Protein AF-N2BI04-F1 (afdb_monomer)

Nearest PDB structures (foldseek):
  3w0p-assembly1_A  TM=5.811E-01  e=3.863E-01  Escherichia coli
  5s85-assembly1_A  TM=4.593E-01  e=2.953E-01  Homo sapiens
  8r7g-assembly3_C  TM=4.484E-01  e=2.798E-01  Homo sapiens
  4b9d-assembly1_B  TM=4.042E-01  e=2.401E+00  Homo sapiens
  2ckp-assembly1_A  TM=4.226E-01  e=5.673E+00  Homo sapiens

Mean predicted aligned error: 11.49 Å

Solvent-accessible surface area (backbone atoms only — not comparable to full-atom values): 8850 Å² total; per-residue (Å²): 142,85,83,81,89,81,88,80,89,77,80,80,80,72,79,74,78,78,76,78,72,78,78,75,69,85,70,96,47,102,55,64,47,72,46,80,73,52,72,60,95,61,35,34,39,25,50,28,35,44,86,92,43,68,23,34,34,38,42,31,72,33,86,48,67,66,62,48,49,44,53,49,37,67,75,68,63,54,77,91,55,75,83,63,78,73,95,56,70,45,73,52,72,57,97,72,36,37,41,38,39,42,65,79,48,102,56,28,38,36,38,39,34,23,47,91,87,39,80,74,27,36,37,43,38,34,65,53,91,65,23,27,36,35,41,30,44,60,55,72,78,78,84,131

Radius of gyration: 22.02 Å; Cα contacts (8 Å, |Δi|>4): 232; chains: 1; bounding box: 36×32×90 Å

pLDDT: mean 81.1, std 21.56, range [35.88, 98.44]

Sequence (144 aa):
MSRLLISLFFTFFSIALAATKDNKLATDSTNLACFKEQCKGGICIYICNISDIDFNRYIIESSEIEYAYATWLELTKMEYLPQTLPNENYEYTDEQTTIKYAWKTKDRLEIGFYERENLVGSLHIYKSDKFIVIDDGLHSIINY

Foldseek 3Di:
DDDDDDDDDDDPPPPPPPPPPPPPPPDPAPFKDWDWQDDDDQWTWIFIDGPNQTWIKIKHQAPDLLVVVLVVCVVVVPPPDDNGDDPAWDWDDDPQWIWTWHDPDPFWIKIFIDGPNDTQWIWIWGDDPRIIMIITSNDDPDND

Secondary structure (DSSP, 8-state):
-----------------------------TTEEEEEEEEETTEEEEEEEETTEEEEEEEES-S-HHHHHHHHHHHHT-TTS-SS--SS-EEEEETTEEEEEEEEETTEEEEEEEETTEEEEEEEEEEETTEEEEEE-SS-----

Structure (mmCIF, N/CA/C/O backbone):
data_AF-N2BI04-F1
#
_entry.id   AF-N2BI04-F1
#
loop_
_atom_site.group_PDB
_atom_site.id
_atom_site.type_symbol
_atom_site.label_atom_id
_atom_site.label_alt_id
_atom_site.label_comp_id
_atom_site.label_asym_id
_atom_site.label_entity_id
_atom_site.label_seq_id
_atom_site.pdbx_PDB_ins_code
_atom_site.Cartn_x
_atom_site.Cartn_y
_atom_site.Cartn_z
_atom_site.occupancy
_atom_site.B_iso_or_equiv
_atom_site.auth_seq_id
_atom_site.auth_comp_id
_atom_site.auth_asym_id
_atom_site.auth_atom_id
_atom_site.pdbx_PDB_model_num
ATOM 1 N N . MET A 1 1 ? -18.420 -1.541 72.063 1.00 41.19 1 MET A N 1
ATOM 2 C CA . MET A 1 1 ? -17.335 -2.303 71.408 1.00 41.19 1 MET A CA 1
ATOM 3 C C . MET A 1 1 ? -17.966 -3.324 70.474 1.00 41.19 1 MET A C 1
ATOM 5 O O . MET A 1 1 ? -18.506 -4.302 70.964 1.00 41.19 1 MET A O 1
ATOM 9 N N . SER A 1 2 ? -17.952 -3.080 69.164 1.00 40.16 2 SER A N 1
ATOM 10 C CA . SER A 1 2 ? -18.327 -4.075 68.151 1.00 40.16 2 SER A CA 1
ATOM 11 C C . SER A 1 2 ? -17.164 -4.182 67.169 1.00 40.16 2 SER A C 1
ATOM 13 O O . SER A 1 2 ? -16.659 -3.161 66.701 1.00 40.16 2 SER A O 1
ATOM 15 N N . ARG A 1 3 ? -16.657 -5.403 66.992 1.00 43.94 3 ARG A N 1
ATOM 16 C CA . ARG A 1 3 ? -15.436 -5.730 66.253 1.00 43.94 3 ARG A CA 1
ATOM 17 C C . ARG A 1 3 ? -15.776 -6.192 64.833 1.00 43.94 3 ARG A C 1
ATOM 19 O O . ARG A 1 3 ? -16.634 -7.044 64.661 1.00 43.94 3 ARG A O 1
ATOM 26 N N . LEU A 1 4 ? -15.015 -5.631 63.895 1.00 42.81 4 LEU A N 1
ATOM 27 C CA . LEU A 1 4 ? -14.445 -6.194 62.663 1.00 42.81 4 LEU A CA 1
ATOM 28 C C . LEU A 1 4 ? -15.276 -7.107 61.732 1.00 42.81 4 LEU A C 1
ATOM 30 O O . LEU A 1 4 ? -15.551 -8.264 62.025 1.00 42.81 4 LEU A O 1
ATOM 34 N N . LEU A 1 5 ? -15.471 -6.558 60.525 1.00 46.47 5 LEU A N 1
ATOM 35 C CA . LEU A 1 5 ? -15.342 -7.145 59.181 1.00 46.47 5 LEU A CA 1
ATOM 36 C C . LEU A 1 5 ? -14.723 -8.551 59.064 1.00 46.47 5 LEU A C 1
ATOM 38 O O . LEU A 1 5 ? -13.569 -8.747 59.442 1.00 46.47 5 LEU A O 1
ATOM 42 N N . ILE A 1 6 ? -15.407 -9.426 58.314 1.00 49.91 6 ILE A N 1
ATOM 43 C CA . ILE A 1 6 ? -14.770 -10.415 57.432 1.00 49.91 6 ILE A CA 1
ATOM 44 C C . ILE A 1 6 ? -15.456 -10.375 56.059 1.00 49.91 6 ILE A C 1
ATOM 46 O O . ILE A 1 6 ? -16.656 -10.596 55.920 1.00 49.91 6 ILE A O 1
ATOM 50 N N . SER A 1 7 ? -14.629 -10.044 55.072 1.00 45.09 7 SER A N 1
ATOM 51 C CA . SER A 1 7 ? -14.819 -10.162 53.628 1.00 45.09 7 SER A CA 1
ATOM 52 C C . SER A 1 7 ? -15.077 -11.610 53.214 1.00 45.09 7 SER A C 1
ATOM 54 O O . SER A 1 7 ? -14.359 -12.497 53.665 1.00 45.09 7 SER A O 1
ATOM 56 N N . LEU A 1 8 ? -16.012 -11.830 52.289 1.00 45.69 8 LEU A N 1
ATOM 57 C CA . LEU A 1 8 ? -15.948 -12.950 51.348 1.00 45.69 8 LEU A CA 1
ATOM 58 C C . LEU A 1 8 ? -16.532 -12.503 50.005 1.00 45.69 8 LEU A C 1
ATOM 60 O O . LEU A 1 8 ? -17.735 -12.539 49.756 1.00 45.69 8 LEU A O 1
ATOM 64 N N . PHE A 1 9 ? -15.618 -12.037 49.156 1.00 44.50 9 PHE A N 1
ATOM 65 C CA . PHE A 1 9 ? -15.770 -11.981 47.710 1.00 44.50 9 PHE A CA 1
ATOM 66 C C . PHE A 1 9 ? -16.072 -13.390 47.182 1.00 44.50 9 PHE A C 1
ATOM 68 O O . PHE A 1 9 ? -15.234 -14.280 47.296 1.00 44.50 9 PHE A O 1
ATOM 75 N N . PHE A 1 10 ? -17.219 -13.569 46.534 1.00 40.75 10 PHE A N 1
ATOM 76 C CA . PHE A 1 10 ? -17.377 -14.594 45.507 1.00 40.75 10 PHE A CA 1
ATOM 77 C C . PHE A 1 10 ? -17.719 -13.887 44.202 1.00 40.75 10 PHE A C 1
ATOM 79 O O . PHE A 1 10 ? -18.863 -13.529 43.927 1.00 40.75 10 PHE A O 1
ATOM 86 N N . THR A 1 11 ? -16.680 -13.628 43.414 1.00 48.59 11 THR A N 1
ATOM 87 C CA . THR A 1 11 ? -16.809 -13.255 42.012 1.00 48.59 11 THR A CA 1
ATOM 88 C C . THR A 1 11 ? -17.343 -14.466 41.255 1.00 48.59 11 THR A C 1
ATOM 90 O O . THR A 1 11 ? -16.647 -15.459 41.055 1.00 48.59 11 THR A O 1
ATOM 93 N N . PHE A 1 12 ? -18.598 -14.389 40.820 1.00 42.06 12 PHE A N 1
ATOM 94 C CA . PHE A 1 12 ? -19.087 -15.261 39.762 1.00 42.06 12 PHE A CA 1
ATOM 95 C C . PHE A 1 12 ? -18.329 -14.903 38.481 1.00 42.06 12 PHE A C 1
ATOM 97 O O . PHE A 1 12 ? -18.658 -13.934 37.799 1.00 42.06 12 PHE A O 1
ATOM 104 N N . PHE A 1 13 ? -17.301 -15.689 38.161 1.00 39.84 13 PHE A N 1
ATOM 105 C CA . PHE A 1 13 ? -16.782 -15.809 36.803 1.00 39.84 13 PHE A CA 1
ATOM 106 C C . PHE A 1 13 ? -17.905 -16.386 35.932 1.00 39.84 13 PHE A C 1
ATOM 108 O O . PHE A 1 13 ? -18.023 -17.594 35.745 1.00 39.84 13 PHE A O 1
ATOM 115 N N . SER A 1 14 ? -18.768 -15.513 35.418 1.00 41.06 14 SER A N 1
ATOM 116 C CA . SER A 1 14 ? -19.537 -15.839 34.225 1.00 41.06 14 SER A CA 1
ATOM 117 C C . SER A 1 14 ? -18.559 -15.756 33.066 1.00 41.06 14 SER A C 1
ATOM 119 O O . SER A 1 14 ? -18.139 -14.673 32.666 1.00 41.06 14 SER A O 1
ATOM 121 N N . ILE A 1 15 ? -18.144 -16.926 32.589 1.00 46.59 15 ILE A N 1
ATOM 122 C CA . ILE A 1 15 ? -17.413 -17.094 31.340 1.00 46.59 15 ILE A CA 1
ATOM 123 C C . ILE A 1 15 ? -18.340 -16.562 30.247 1.00 46.59 15 ILE A C 1
ATOM 125 O O . ILE A 1 15 ? -19.244 -17.255 29.783 1.00 46.59 15 ILE A O 1
ATOM 129 N N . ALA A 1 16 ? -18.165 -15.292 29.886 1.00 39.56 16 ALA A N 1
ATOM 130 C CA . ALA A 1 16 ? -18.720 -14.757 28.661 1.00 39.56 16 ALA A CA 1
ATOM 131 C C . ALA A 1 16 ? -17.995 -15.481 27.527 1.00 39.56 16 ALA A C 1
ATOM 133 O O . ALA A 1 16 ? -16.838 -15.198 27.219 1.00 39.56 16 ALA A O 1
ATOM 134 N N . LEU A 1 17 ? -18.674 -16.489 26.986 1.00 37.09 17 LEU A N 1
ATOM 135 C CA . LEU A 1 17 ? -18.319 -17.181 25.764 1.00 37.09 17 LEU A CA 1
ATOM 136 C C . LEU A 1 17 ? -18.131 -16.106 24.690 1.00 37.09 17 LEU A C 1
ATOM 138 O O . LEU A 1 17 ? -19.101 -15.521 24.208 1.00 37.09 17 LEU A O 1
ATOM 142 N N . ALA A 1 18 ? -16.873 -15.785 24.391 1.00 36.44 18 ALA A N 1
ATOM 143 C CA . ALA A 1 18 ? -16.518 -14.886 23.314 1.00 36.44 18 ALA A CA 1
ATOM 144 C C . ALA A 1 18 ? -16.964 -15.554 22.013 1.00 36.44 18 ALA A C 1
ATOM 146 O O . ALA A 1 18 ? -16.261 -16.387 21.449 1.00 36.44 18 ALA A O 1
ATOM 147 N N . ALA A 1 19 ? -18.174 -15.219 21.570 1.00 35.88 19 ALA A N 1
ATOM 148 C CA . ALA A 1 19 ? -18.587 -15.435 20.204 1.00 35.88 19 ALA A CA 1
ATOM 149 C C . ALA A 1 19 ? -17.602 -14.642 19.342 1.00 35.88 19 ALA A C 1
ATOM 151 O O . ALA A 1 19 ? -17.680 -13.414 19.256 1.00 35.88 19 ALA A O 1
ATOM 152 N N . THR A 1 20 ? -16.627 -15.335 18.758 1.00 36.19 20 THR A N 1
ATOM 153 C CA . THR A 1 20 ? -15.829 -14.804 17.662 1.00 36.19 20 THR A CA 1
ATOM 154 C C . THR A 1 20 ? -16.809 -14.568 16.531 1.00 36.19 20 THR A C 1
ATOM 156 O O . THR A 1 20 ? -17.201 -15.479 15.809 1.00 36.19 20 THR A O 1
ATOM 159 N N . LYS A 1 21 ? -17.308 -13.337 16.461 1.00 36.00 21 LYS A N 1
ATOM 160 C CA . LYS A 1 21 ? -18.070 -12.850 15.331 1.00 36.00 21 LYS A CA 1
ATOM 161 C C . LYS A 1 21 ? -17.085 -12.876 14.172 1.00 36.00 21 LYS A C 1
ATOM 163 O O . LYS A 1 21 ? -16.183 -12.041 14.128 1.00 36.00 21 LYS A O 1
ATOM 168 N N . ASP A 1 22 ? -17.208 -13.884 13.317 1.00 38.09 22 ASP A N 1
ATOM 169 C CA . ASP A 1 22 ? -16.534 -13.925 12.030 1.00 38.09 22 ASP A CA 1
ATOM 170 C C . ASP A 1 22 ? -16.799 -12.583 11.357 1.00 38.09 22 ASP A C 1
ATOM 172 O O . ASP A 1 22 ? -17.924 -12.262 10.960 1.00 38.09 22 ASP A O 1
ATOM 176 N N . ASN A 1 23 ? -15.767 -11.745 11.336 1.00 40.28 23 ASN A N 1
ATOM 177 C CA . ASN A 1 23 ? -15.784 -10.484 10.631 1.00 40.28 23 ASN A CA 1
ATOM 178 C C . ASN A 1 23 ? -15.772 -10.876 9.155 1.00 40.28 23 ASN A C 1
ATOM 180 O O . ASN A 1 23 ? -14.715 -11.046 8.552 1.00 40.28 23 ASN A O 1
ATOM 184 N N . LYS A 1 24 ? -16.964 -11.085 8.588 1.00 40.22 24 LYS A N 1
ATOM 185 C CA . LYS A 1 24 ? -17.185 -11.015 7.148 1.00 40.22 24 LYS A CA 1
ATOM 186 C C . LYS A 1 24 ? -16.834 -9.590 6.728 1.00 40.22 24 LYS A C 1
ATOM 188 O O . LYS A 1 24 ? -17.705 -8.734 6.611 1.00 40.22 24 LYS A O 1
ATOM 193 N N . LEU A 1 25 ? -15.539 -9.332 6.563 1.00 41.22 25 LEU A N 1
ATOM 194 C CA . LEU A 1 25 ? -15.062 -8.249 5.728 1.00 41.22 25 LEU A CA 1
ATOM 195 C C . LEU A 1 25 ? -15.654 -8.554 4.351 1.00 41.22 25 LEU A C 1
ATOM 197 O O . LEU A 1 25 ? -15.405 -9.629 3.808 1.00 41.22 25 LEU A O 1
ATOM 201 N N . ALA A 1 26 ? -16.549 -7.693 3.877 1.00 40.06 26 ALA A N 1
ATOM 202 C CA . ALA A 1 26 ? -17.316 -7.916 2.663 1.00 40.06 26 ALA A CA 1
ATOM 203 C C . ALA A 1 26 ? -16.376 -8.210 1.482 1.00 40.06 26 ALA A C 1
ATOM 205 O O . ALA A 1 26 ? -15.666 -7.331 0.999 1.00 40.06 26 ALA A O 1
ATOM 206 N N . THR A 1 27 ? -16.358 -9.464 1.038 1.00 44.00 27 THR A N 1
ATOM 207 C CA . THR A 1 27 ? -15.676 -9.913 -0.172 1.00 44.00 27 THR A CA 1
ATOM 208 C C . THR A 1 27 ? -16.724 -10.187 -1.245 1.00 44.00 27 THR A C 1
ATOM 210 O O . THR A 1 27 ? -17.086 -11.330 -1.505 1.00 44.00 27 THR A O 1
ATOM 213 N N . ASP A 1 28 ? -17.213 -9.131 -1.896 1.00 43.16 28 ASP A N 1
ATOM 214 C CA . ASP A 1 28 ? -18.025 -9.247 -3.120 1.00 43.16 28 ASP A CA 1
ATOM 215 C C . ASP A 1 28 ? -17.131 -9.533 -4.344 1.00 43.16 28 ASP A C 1
ATOM 217 O O . ASP A 1 28 ? -17.116 -8.820 -5.344 1.00 43.16 28 ASP A O 1
ATOM 221 N N . SER A 1 29 ? -16.344 -10.603 -4.252 1.00 53.81 29 SER A N 1
ATOM 222 C CA . SER A 1 29 ? -15.622 -11.218 -5.363 1.00 53.81 29 SER A CA 1
ATOM 223 C C . SER A 1 29 ? -15.616 -12.718 -5.113 1.00 53.81 29 SER A C 1
ATOM 225 O O . SER A 1 29 ? -15.044 -13.186 -4.129 1.00 53.81 29 SER A O 1
ATOM 227 N N . THR A 1 30 ? -16.255 -13.487 -5.995 1.00 57.72 30 THR A N 1
ATOM 228 C CA . THR A 1 30 ? -16.368 -14.952 -5.889 1.00 57.72 30 THR A CA 1
ATOM 229 C C . THR A 1 30 ? -15.022 -15.685 -5.940 1.00 57.72 30 THR A C 1
ATOM 231 O O . THR A 1 30 ? -14.998 -16.887 -5.698 1.00 57.72 30 THR A O 1
ATOM 234 N N . ASN A 1 31 ? -13.917 -14.978 -6.214 1.00 73.25 31 ASN A N 1
ATOM 235 C CA . ASN A 1 31 ? -12.585 -15.553 -6.413 1.00 73.25 31 ASN A CA 1
ATOM 236 C C . ASN A 1 31 ? -11.527 -15.025 -5.428 1.00 73.25 31 ASN A C 1
ATOM 238 O O . ASN A 1 31 ? -10.346 -15.269 -5.649 1.00 73.25 31 ASN A O 1
ATOM 242 N N . LEU A 1 32 ? -11.909 -14.283 -4.381 1.00 84.44 32 LEU A N 1
ATOM 243 C CA . LEU A 1 32 ? -10.961 -13.836 -3.358 1.00 84.44 32 LEU A CA 1
ATOM 244 C C . LEU A 1 32 ? -10.885 -14.857 -2.216 1.00 84.44 32 LEU A C 1
ATOM 246 O O . LEU A 1 32 ? -11.840 -15.014 -1.452 1.00 84.44 32 LEU A O 1
ATOM 250 N N . ALA A 1 33 ? -9.735 -15.510 -2.071 1.00 87.69 33 ALA A N 1
ATOM 251 C CA . ALA A 1 33 ? -9.422 -16.386 -0.946 1.00 87.69 33 ALA A CA 1
ATOM 252 C C . ALA A 1 33 ? -8.323 -15.750 -0.094 1.00 87.69 33 ALA A C 1
ATOM 254 O O . ALA A 1 33 ? -7.325 -15.301 -0.637 1.00 87.69 33 ALA A O 1
ATOM 255 N N . CYS A 1 34 ? -8.488 -15.717 1.230 1.00 89.19 34 CYS A N 1
ATOM 256 C CA . CYS A 1 34 ? -7.485 -15.170 2.142 1.00 89.19 34 CYS A CA 1
ATOM 257 C C . CYS A 1 34 ? -7.251 -16.118 3.316 1.00 89.19 34 CYS A C 1
ATOM 259 O O . CYS A 1 34 ? -8.199 -16.544 3.981 1.00 89.19 34 CYS A O 1
ATOM 261 N N . PHE A 1 35 ? -5.986 -16.385 3.611 1.00 88.00 35 PHE A N 1
ATOM 262 C CA . PHE A 1 35 ? -5.554 -17.166 4.759 1.00 88.00 35 PHE A CA 1
ATOM 263 C C . PHE A 1 35 ? -4.903 -16.235 5.767 1.00 88.00 35 PHE A C 1
ATOM 265 O O . PHE A 1 35 ? -3.981 -15.489 5.450 1.00 88.00 35 PHE A O 1
ATOM 272 N N . LYS A 1 36 ? -5.422 -16.251 6.992 1.00 87.62 36 LYS A N 1
ATOM 273 C CA . LYS A 1 36 ? -4.871 -15.457 8.082 1.00 87.62 36 LYS A CA 1
ATOM 274 C C . LYS A 1 36 ? -3.513 -16.022 8.481 1.00 87.62 36 LYS A C 1
ATOM 276 O O . LYS A 1 36 ? -3.446 -17.171 8.909 1.00 87.62 36 LYS A O 1
ATOM 281 N N . GLU A 1 37 ? -2.481 -15.196 8.410 1.00 86.38 37 GLU A N 1
ATOM 282 C CA . GLU A 1 37 ? -1.124 -15.583 8.783 1.00 86.38 37 GLU A CA 1
ATOM 283 C C . GLU A 1 37 ? -0.851 -15.220 10.248 1.00 86.38 37 GLU A C 1
ATOM 285 O O . GLU A 1 37 ? -0.635 -16.094 11.086 1.00 86.38 37 GLU A O 1
ATOM 290 N N . GLN A 1 38 ? -0.977 -13.935 10.604 1.00 88.81 38 GLN A N 1
ATOM 291 C CA . GLN A 1 38 ? -0.732 -13.452 11.966 1.00 88.81 38 GLN A CA 1
ATOM 292 C C . GLN A 1 38 ? -1.590 -12.239 12.349 1.00 88.81 38 GLN A C 1
ATOM 294 O O . GLN A 1 38 ? -2.067 -11.496 11.496 1.00 88.81 38 GLN A O 1
ATOM 299 N N . CYS A 1 39 ? -1.777 -12.022 13.657 1.00 91.81 39 CYS A N 1
ATOM 300 C CA . CYS A 1 39 ? -2.262 -10.749 14.198 1.00 91.81 39 CYS A CA 1
ATOM 301 C C . CYS A 1 39 ? -1.474 -10.362 15.444 1.00 91.81 39 CYS A C 1
ATOM 303 O O . CYS A 1 39 ? -1.406 -11.138 16.401 1.00 91.81 39 CYS A O 1
ATOM 305 N N . LYS A 1 40 ? -0.963 -9.135 15.479 1.00 88.00 40 LYS A N 1
ATOM 306 C CA . LYS A 1 40 ? -0.281 -8.578 16.646 1.00 88.00 40 LYS A CA 1
ATOM 307 C C . LYS A 1 40 ? -0.488 -7.069 16.694 1.00 88.00 40 LYS A C 1
ATOM 309 O O . LYS A 1 40 ? -0.358 -6.395 15.684 1.00 88.00 40 LYS A O 1
ATOM 314 N N . GLY A 1 41 ? -0.815 -6.547 17.878 1.00 86.62 41 GLY A N 1
ATOM 315 C CA . GLY A 1 41 ? -0.875 -5.099 18.113 1.00 86.62 41 GLY A CA 1
ATOM 316 C C . GLY A 1 41 ? -1.871 -4.337 17.229 1.00 86.62 41 GLY A C 1
ATOM 317 O O . GLY A 1 41 ? -1.555 -3.241 16.797 1.00 86.62 41 GLY A O 1
ATOM 318 N N . GLY A 1 42 ? -3.041 -4.913 16.928 1.00 89.31 42 GLY A N 1
ATOM 319 C CA . GLY A 1 42 ? -4.049 -4.261 16.074 1.00 89.31 42 GLY A CA 1
ATOM 320 C C . GLY A 1 42 ? -3.773 -4.353 14.568 1.00 89.31 42 GLY A C 1
ATOM 321 O O . GLY A 1 42 ? -4.523 -3.785 13.779 1.00 89.31 42 GLY A O 1
ATOM 322 N N . ILE A 1 43 ? -2.736 -5.091 14.166 1.00 93.25 43 ILE A N 1
ATOM 323 C CA . ILE A 1 43 ? -2.385 -5.360 12.771 1.00 93.25 43 ILE A CA 1
ATOM 324 C C . ILE A 1 43 ? -2.604 -6.845 12.509 1.00 93.25 43 ILE A C 1
ATOM 326 O O . ILE A 1 43 ? -2.115 -7.689 13.263 1.00 93.25 43 ILE A O 1
ATOM 330 N N . CYS A 1 44 ? -3.330 -7.168 11.447 1.00 94.19 44 CYS A N 1
ATOM 331 C CA . CYS A 1 44 ? -3.532 -8.531 10.979 1.00 94.19 44 CYS A CA 1
ATOM 332 C C . CYS A 1 44 ? -3.057 -8.668 9.538 1.00 94.19 44 CYS A C 1
ATOM 334 O O . CYS A 1 44 ? -3.448 -7.866 8.695 1.00 94.19 44 CYS A O 1
ATOM 336 N N . ILE A 1 45 ? -2.259 -9.695 9.266 1.00 92.94 45 ILE A N 1
ATOM 337 C CA . ILE A 1 45 ? -1.714 -9.989 7.941 1.00 92.94 45 ILE A CA 1
ATOM 338 C C . ILE A 1 45 ? -2.382 -11.255 7.415 1.00 92.94 45 ILE A C 1
ATOM 340 O O . ILE A 1 45 ? -2.545 -12.246 8.138 1.00 92.94 45 ILE A O 1
ATOM 344 N N . TYR A 1 46 ? -2.809 -11.188 6.163 1.00 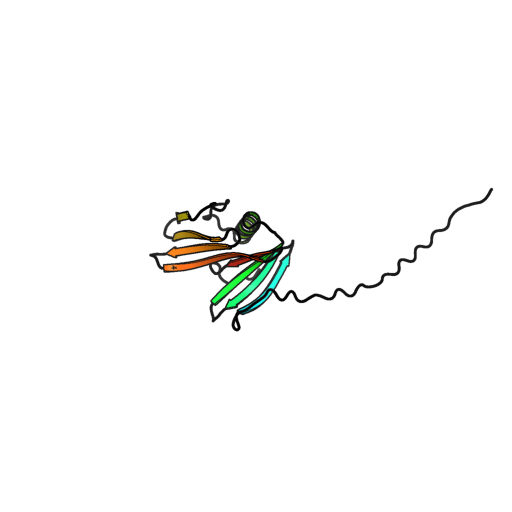93.00 46 TYR A N 1
ATOM 345 C CA . TYR A 1 46 ? -3.420 -12.276 5.424 1.00 93.00 46 TYR A CA 1
ATOM 346 C C . TYR A 1 46 ? -2.657 -12.474 4.124 1.00 93.00 46 TYR A C 1
ATOM 348 O O . TYR A 1 46 ? -2.264 -11.505 3.482 1.00 93.00 46 TYR A O 1
ATOM 356 N N . ILE A 1 47 ? -2.534 -13.723 3.706 1.00 91.31 47 ILE A N 1
ATOM 357 C CA . ILE A 1 47 ? -2.075 -14.085 2.371 1.00 91.31 47 ILE A CA 1
ATOM 358 C C . ILE A 1 47 ? -3.329 -14.294 1.539 1.00 91.31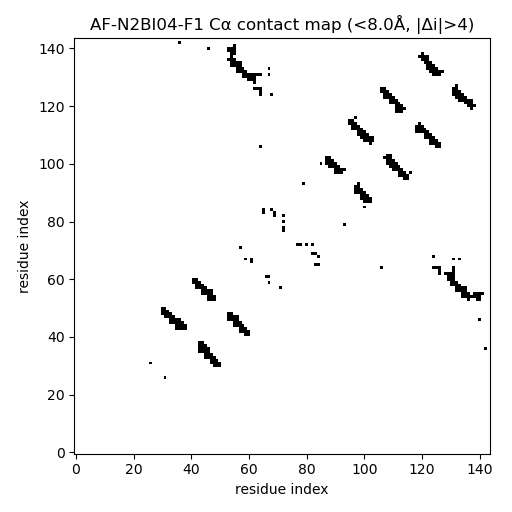 47 ILE A C 1
ATOM 360 O O . ILE A 1 47 ? -4.144 -15.166 1.855 1.00 91.31 47 ILE A O 1
ATOM 364 N N . CYS A 1 48 ? -3.522 -13.458 0.529 1.00 91.00 48 CYS A N 1
ATOM 365 C CA . CYS A 1 48 ? -4.708 -13.471 -0.306 1.00 91.00 48 CYS A CA 1
ATOM 366 C C . CYS A 1 48 ? -4.364 -13.854 -1.742 1.00 91.00 48 CYS A C 1
ATOM 368 O O . CYS A 1 48 ? -3.303 -13.509 -2.248 1.00 91.00 48 CYS A O 1
ATOM 370 N N . ASN A 1 49 ? -5.300 -14.530 -2.399 1.00 88.44 49 ASN A N 1
ATOM 371 C CA . ASN A 1 49 ? -5.270 -14.833 -3.818 1.00 88.44 49 ASN A CA 1
ATOM 372 C C . ASN A 1 49 ? -6.557 -14.313 -4.462 1.00 88.44 49 ASN A C 1
ATOM 374 O O . ASN A 1 49 ? -7.653 -14.548 -3.940 1.00 88.44 49 ASN A O 1
ATOM 378 N N . ILE A 1 50 ? -6.428 -13.617 -5.589 1.00 85.25 50 ILE A N 1
ATOM 379 C CA . ILE A 1 50 ? -7.553 -13.263 -6.452 1.00 85.25 50 ILE A CA 1
ATOM 380 C C . ILE A 1 50 ? -7.225 -13.611 -7.898 1.00 85.25 50 ILE A C 1
ATOM 382 O O . ILE A 1 50 ? -6.338 -13.016 -8.499 1.00 85.25 50 ILE A O 1
ATOM 386 N N . SER A 1 51 ? -7.967 -14.557 -8.476 1.00 83.38 51 SER A N 1
ATOM 387 C CA . SER A 1 51 ? -7.786 -14.962 -9.880 1.00 83.38 5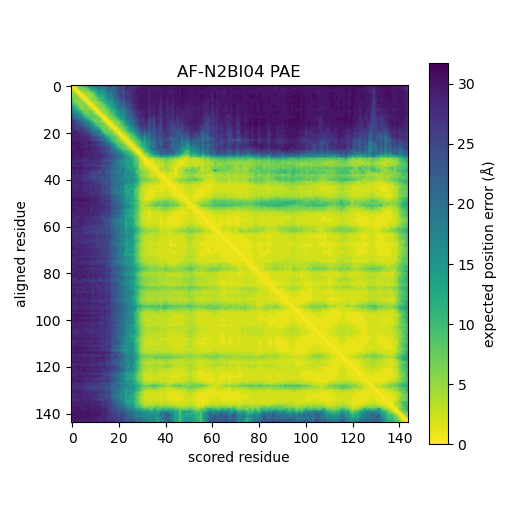1 SER A CA 1
ATOM 388 C C . SER A 1 51 ? -6.316 -15.268 -10.226 1.00 83.38 51 SER A C 1
ATOM 390 O O . SER A 1 51 ? -5.788 -14.721 -11.192 1.00 83.38 51 SER A O 1
ATOM 392 N N . ASP A 1 52 ? -5.663 -16.101 -9.408 1.00 77.75 52 ASP A N 1
ATOM 393 C CA . ASP A 1 52 ? -4.254 -16.512 -9.546 1.00 77.75 52 ASP A CA 1
ATOM 394 C C . ASP A 1 52 ? -3.209 -15.405 -9.291 1.00 77.75 52 ASP A C 1
ATOM 396 O O . ASP A 1 52 ? -2.028 -15.586 -9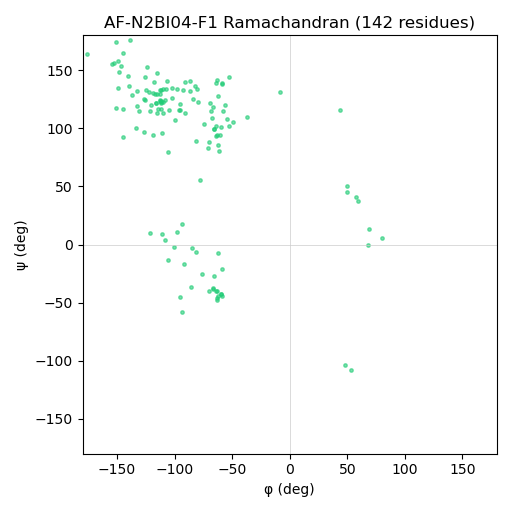.581 1.00 77.75 52 ASP A O 1
ATOM 400 N N . ILE A 1 53 ? -3.619 -14.273 -8.711 1.00 82.06 53 ILE A N 1
ATOM 401 C CA . ILE A 1 53 ? -2.717 -13.212 -8.247 1.00 82.06 53 ILE A CA 1
ATOM 402 C C . ILE A 1 53 ? -2.627 -13.275 -6.725 1.00 82.06 53 ILE A C 1
ATOM 404 O O . ILE A 1 53 ? -3.624 -13.037 -6.039 1.00 82.06 53 ILE A O 1
ATOM 408 N N . ASP A 1 54 ? -1.433 -13.563 -6.213 1.00 87.19 54 ASP A N 1
ATOM 409 C CA . ASP A 1 54 ? -1.138 -13.553 -4.782 1.00 87.19 54 ASP A CA 1
ATOM 410 C C . ASP A 1 54 ? -0.730 -12.156 -4.303 1.00 87.19 54 ASP A C 1
ATOM 412 O O . ASP A 1 54 ? -0.003 -11.437 -4.990 1.00 87.19 54 ASP A O 1
ATOM 416 N N . PHE A 1 55 ? -1.182 -11.777 -3.110 1.00 91.19 55 PHE A N 1
ATOM 417 C CA . PHE A 1 55 ? -0.838 -10.511 -2.466 1.00 91.19 55 PHE A CA 1
ATOM 418 C C . PHE A 1 55 ? -0.962 -10.613 -0.943 1.00 91.19 55 PHE A C 1
ATOM 420 O O . PHE A 1 55 ? -1.733 -11.418 -0.410 1.00 91.19 55 PHE A O 1
ATOM 427 N N . ASN A 1 56 ? -0.227 -9.766 -0.225 1.00 93.19 56 ASN A N 1
ATOM 428 C CA . ASN A 1 56 ? -0.386 -9.636 1.221 1.00 93.19 56 ASN A CA 1
ATOM 429 C C . ASN A 1 56 ? -1.495 -8.620 1.511 1.00 93.19 56 ASN A C 1
ATOM 431 O O . ASN A 1 56 ? -1.501 -7.522 0.963 1.00 93.19 56 ASN A O 1
ATOM 435 N N . ARG A 1 57 ? -2.431 -8.952 2.398 1.00 95.06 57 ARG A N 1
ATOM 436 C CA . ARG A 1 57 ? -3.440 -8.018 2.902 1.00 95.06 57 ARG A CA 1
ATOM 437 C C . ARG A 1 57 ? -3.163 -7.688 4.356 1.00 95.06 57 ARG A C 1
ATOM 439 O O . ARG A 1 57 ? -3.201 -8.564 5.219 1.00 95.06 57 ARG A O 1
ATOM 446 N N . TYR A 1 58 ? -2.998 -6.406 4.640 1.00 95.50 58 TYR A N 1
ATOM 447 C CA . TYR A 1 58 ? -2.866 -5.872 5.988 1.00 95.50 58 TYR A CA 1
ATOM 448 C C . TYR A 1 58 ? -4.192 -5.240 6.399 1.00 95.50 58 TYR A C 1
ATOM 450 O O . TYR A 1 58 ? -4.723 -4.382 5.699 1.00 95.50 58 TYR A O 1
ATOM 458 N N . ILE A 1 59 ? -4.728 -5.651 7.543 1.00 96.19 59 ILE A N 1
ATOM 459 C CA . ILE A 1 59 ? -5.870 -5.008 8.195 1.00 96.19 59 ILE A CA 1
ATOM 460 C C . ILE A 1 59 ? -5.345 -4.334 9.455 1.00 96.19 59 ILE A C 1
ATOM 462 O O . ILE A 1 59 ? -4.914 -5.015 10.388 1.00 96.19 59 ILE A O 1
ATOM 466 N N . ILE A 1 60 ? -5.380 -3.006 9.470 1.00 96.62 60 ILE A N 1
ATOM 467 C CA . ILE A 1 60 ? -4.835 -2.171 10.540 1.00 96.62 60 ILE A CA 1
ATOM 468 C C . ILE A 1 60 ? -6.001 -1.471 11.241 1.00 96.62 60 ILE A C 1
ATOM 470 O O . ILE A 1 60 ? -6.804 -0.798 10.592 1.00 96.62 60 ILE A O 1
ATOM 474 N N . GLU A 1 61 ? -6.117 -1.631 12.562 1.00 94.06 61 GLU A N 1
ATOM 475 C CA . GLU A 1 61 ? -7.122 -0.942 13.383 1.00 94.06 61 GLU A CA 1
ATOM 476 C C . GLU A 1 61 ? -6.789 0.552 13.512 1.00 94.06 61 GLU A C 1
ATOM 478 O O . GLU A 1 61 ? -6.173 1.006 14.472 1.00 94.06 61 GLU A O 1
ATOM 483 N N . SER A 1 62 ? -7.184 1.314 12.494 1.00 92.44 62 SER A N 1
ATOM 484 C CA . SER A 1 62 ? -7.028 2.761 12.393 1.00 92.44 62 SER A CA 1
ATOM 485 C C . SER A 1 62 ? -8.128 3.351 11.510 1.00 92.44 62 SER A C 1
ATOM 487 O O . SER A 1 62 ? -8.689 2.681 10.642 1.00 92.44 62 SER A O 1
ATOM 489 N N . SER A 1 63 ? -8.418 4.635 11.713 1.00 91.56 63 SER A N 1
ATOM 490 C CA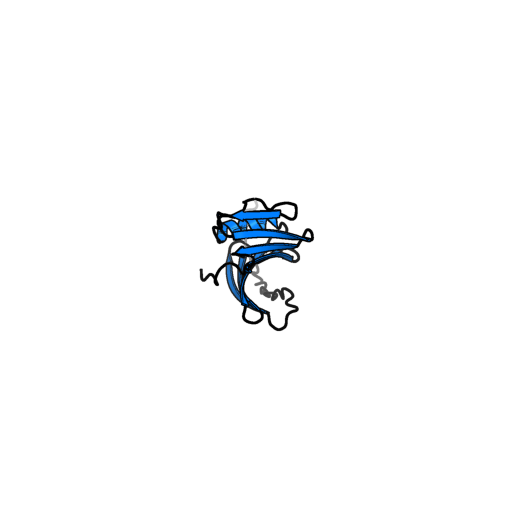 . SER A 1 63 ? -9.281 5.431 10.838 1.00 91.56 63 SER A CA 1
ATOM 491 C C . SER A 1 63 ? -8.520 6.343 9.870 1.00 91.56 63 SER A C 1
ATOM 493 O O . SER A 1 63 ? -9.180 7.036 9.089 1.00 91.56 63 SER A O 1
ATOM 495 N N . GLU A 1 64 ? -7.187 6.361 9.951 1.00 95.00 64 GLU A N 1
ATOM 496 C CA . GLU A 1 64 ? -6.277 7.270 9.244 1.00 95.00 64 GLU A CA 1
ATOM 497 C C . GLU A 1 64 ? -5.371 6.487 8.287 1.00 95.00 64 GLU A C 1
ATOM 499 O O . GLU A 1 64 ? -4.639 5.582 8.703 1.00 95.00 64 GLU A O 1
ATOM 504 N N . ILE A 1 65 ? -5.428 6.839 7.000 1.00 96.56 65 ILE A N 1
ATOM 505 C CA . ILE A 1 65 ? -4.664 6.177 5.934 1.00 96.56 65 ILE A CA 1
ATOM 506 C C . ILE A 1 65 ? -3.163 6.417 6.116 1.00 96.56 65 ILE A C 1
ATOM 508 O O . ILE A 1 65 ? -2.368 5.505 5.912 1.00 96.56 65 ILE A O 1
ATOM 512 N N . GLU A 1 66 ? -2.778 7.610 6.556 1.00 96.31 66 GLU A N 1
ATOM 513 C CA . GLU A 1 66 ? -1.396 8.025 6.777 1.00 96.31 66 GLU A CA 1
ATOM 514 C C . GLU A 1 66 ? -0.721 7.167 7.850 1.00 96.31 66 GLU A C 1
ATOM 516 O O . GLU A 1 66 ? 0.389 6.678 7.648 1.00 96.31 66 GLU A O 1
ATOM 521 N N . TYR A 1 67 ? -1.419 6.917 8.962 1.00 95.44 67 TYR A N 1
ATOM 522 C CA . TYR A 1 67 ? -0.927 6.034 10.019 1.00 95.44 67 TYR A CA 1
ATOM 523 C C . TYR A 1 67 ? -0.752 4.594 9.522 1.00 95.44 67 TYR A C 1
ATOM 525 O O . TYR A 1 67 ? 0.267 3.953 9.786 1.00 95.44 67 TYR A O 1
ATOM 533 N N . ALA A 1 68 ? -1.745 4.076 8.796 1.00 96.69 68 ALA A N 1
ATOM 534 C CA . ALA A 1 68 ? -1.699 2.720 8.261 1.00 96.69 68 ALA A CA 1
ATOM 535 C C . ALA A 1 68 ? -0.569 2.547 7.235 1.00 96.69 68 ALA A C 1
ATOM 537 O O . ALA A 1 68 ? 0.132 1.538 7.256 1.00 96.69 68 ALA A O 1
ATOM 538 N N . TYR A 1 69 ? -0.353 3.550 6.385 1.00 97.19 69 TYR A N 1
ATOM 539 C CA . TYR A 1 69 ? 0.750 3.584 5.434 1.00 97.19 69 TYR A CA 1
ATOM 540 C C . TYR A 1 69 ? 2.113 3.611 6.135 1.00 97.19 69 TYR A C 1
ATOM 542 O O . TYR A 1 69 ? 2.965 2.790 5.810 1.00 97.19 69 TYR A O 1
ATOM 550 N N . ALA A 1 70 ? 2.304 4.476 7.137 1.00 95.69 70 ALA A N 1
ATOM 551 C CA . ALA A 1 70 ? 3.542 4.515 7.918 1.00 95.69 70 ALA A CA 1
ATOM 552 C C . ALA A 1 70 ? 3.815 3.173 8.619 1.00 95.69 70 ALA A C 1
ATOM 554 O O . ALA A 1 70 ? 4.922 2.646 8.558 1.00 95.69 70 ALA A O 1
ATOM 555 N N . THR A 1 71 ? 2.776 2.564 9.196 1.00 94.81 71 THR A N 1
ATOM 556 C CA . THR A 1 71 ? 2.858 1.222 9.794 1.00 94.81 71 THR A CA 1
ATOM 557 C C . THR A 1 71 ? 3.295 0.176 8.765 1.00 94.81 71 THR A C 1
ATOM 559 O O . THR A 1 71 ? 4.153 -0.659 9.043 1.00 94.81 71 THR A O 1
ATOM 562 N N . TRP A 1 72 ? 2.727 0.209 7.559 1.00 95.19 72 TRP A N 1
ATOM 563 C CA . TRP A 1 72 ? 3.107 -0.710 6.489 1.00 95.19 72 TRP A CA 1
ATOM 564 C C . TRP A 1 72 ? 4.545 -0.477 5.996 1.00 95.19 72 TRP A C 1
ATOM 566 O O . TRP A 1 72 ? 5.266 -1.454 5.786 1.00 95.19 72 TRP A O 1
ATOM 576 N N . LEU A 1 73 ? 5.008 0.777 5.898 1.00 95.12 73 LEU A N 1
ATOM 577 C CA . LEU A 1 73 ? 6.408 1.095 5.585 1.00 95.12 73 LEU A CA 1
ATOM 578 C C . LEU A 1 73 ? 7.372 0.512 6.624 1.00 95.12 73 LEU A C 1
ATOM 580 O O . LEU A 1 73 ? 8.397 -0.058 6.254 1.00 95.12 73 LEU A O 1
ATOM 584 N N . GLU A 1 74 ? 7.044 0.608 7.915 1.00 92.56 74 GLU A N 1
ATOM 585 C CA . GLU A 1 74 ? 7.863 0.039 8.993 1.00 92.56 74 GLU A CA 1
ATOM 586 C C . GLU A 1 74 ? 7.953 -1.493 8.908 1.00 92.56 74 GLU A C 1
ATOM 588 O O . GLU A 1 74 ? 9.022 -2.071 9.124 1.00 92.56 74 GLU A O 1
ATOM 593 N N . LEU A 1 75 ? 6.843 -2.160 8.574 1.00 90.94 75 LEU A N 1
ATOM 594 C CA . LEU A 1 75 ? 6.782 -3.621 8.454 1.00 90.94 75 LEU A CA 1
ATOM 595 C C . LEU A 1 75 ? 7.559 -4.147 7.243 1.00 90.94 75 LEU A C 1
ATOM 597 O O . LEU A 1 75 ? 8.213 -5.189 7.339 1.00 90.94 75 LEU A O 1
ATOM 601 N N . THR A 1 76 ? 7.473 -3.437 6.119 1.00 91.12 76 THR A N 1
ATOM 602 C CA . THR A 1 76 ? 8.067 -3.845 4.836 1.00 91.12 76 THR A CA 1
ATOM 603 C C . THR A 1 76 ? 9.476 -3.304 4.618 1.00 91.12 76 THR A C 1
ATOM 605 O O . THR A 1 76 ? 10.212 -3.845 3.799 1.00 91.12 76 THR A O 1
ATOM 608 N N . LYS A 1 77 ? 9.889 -2.288 5.387 1.00 90.12 77 LYS A N 1
ATOM 609 C CA . LYS A 1 77 ? 11.193 -1.612 5.273 1.00 90.12 77 LYS A CA 1
ATOM 610 C C . LYS A 1 77 ? 11.432 -1.024 3.879 1.00 90.12 77 LYS A C 1
ATOM 612 O O . LYS A 1 77 ? 12.525 -1.103 3.327 1.00 90.12 77 LYS A O 1
ATOM 617 N N . MET A 1 78 ? 10.388 -0.430 3.314 1.00 86.81 78 MET A N 1
ATOM 618 C CA . MET A 1 78 ? 10.408 0.187 1.991 1.00 86.81 78 MET A CA 1
ATOM 619 C C . MET A 1 78 ? 11.012 1.593 2.052 1.00 86.81 78 MET A C 1
ATOM 621 O O . MET A 1 78 ? 10.313 2.580 2.268 1.00 86.81 78 MET A O 1
ATOM 625 N N . GLU A 1 79 ? 12.331 1.685 1.891 1.00 86.69 79 GLU A N 1
ATOM 626 C CA . GLU A 1 79 ? 13.086 2.927 2.130 1.00 86.69 79 GLU A CA 1
ATOM 627 C C . GLU A 1 79 ? 12.943 3.984 1.024 1.00 86.69 79 GLU A C 1
ATOM 629 O O . GLU A 1 79 ? 13.084 5.175 1.293 1.00 86.69 79 GLU A O 1
ATOM 634 N N . TYR A 1 80 ? 12.641 3.574 -0.209 1.00 88.94 80 TYR A N 1
ATOM 635 C CA . TYR A 1 80 ? 12.549 4.475 -1.364 1.00 88.94 80 TYR A CA 1
ATOM 636 C C . TYR A 1 80 ? 11.182 5.159 -1.512 1.00 88.94 80 TYR A C 1
ATOM 638 O O . TYR A 1 80 ? 10.987 5.983 -2.409 1.00 88.94 80 TYR A O 1
ATOM 646 N N . LEU A 1 81 ? 10.227 4.833 -0.636 1.00 94.19 81 LEU A N 1
ATOM 647 C CA . LEU A 1 81 ? 8.932 5.495 -0.563 1.00 94.19 81 LEU A CA 1
ATOM 648 C C . LEU A 1 81 ? 8.973 6.677 0.425 1.00 94.19 81 LEU A C 1
ATOM 650 O O . LEU A 1 81 ? 9.564 6.566 1.503 1.00 94.19 81 LEU A O 1
ATOM 654 N N . PRO A 1 82 ? 8.327 7.818 0.114 1.00 94.31 82 PRO A N 1
ATOM 655 C CA . PRO A 1 82 ? 8.214 8.938 1.036 1.00 94.31 82 PRO A CA 1
ATOM 656 C C . PRO A 1 82 ? 7.518 8.508 2.329 1.00 94.31 82 PRO A C 1
ATOM 658 O O . PRO A 1 82 ? 6.497 7.822 2.299 1.00 94.31 82 PRO A O 1
ATOM 661 N N . GLN A 1 83 ? 8.044 8.976 3.462 1.00 92.62 83 GLN A N 1
ATOM 662 C CA . GLN A 1 83 ? 7.496 8.698 4.798 1.00 92.62 83 GLN A CA 1
ATOM 663 C C . GLN A 1 83 ? 6.104 9.308 5.010 1.00 92.62 83 GLN A C 1
ATOM 665 O O . GLN A 1 83 ? 5.302 8.792 5.784 1.00 92.62 83 GLN A O 1
ATOM 670 N N . THR A 1 84 ? 5.804 10.394 4.297 1.00 94.44 84 THR A N 1
ATOM 671 C CA . THR A 1 84 ? 4.501 11.062 4.321 1.00 94.44 84 THR A CA 1
ATOM 672 C C . THR A 1 84 ? 3.831 10.896 2.969 1.00 94.44 84 THR A C 1
ATOM 674 O O . THR A 1 84 ? 4.452 11.154 1.936 1.00 94.44 84 THR A O 1
ATOM 677 N N . LEU A 1 85 ? 2.555 10.508 2.970 1.00 96.69 85 LEU A N 1
ATOM 678 C CA . LEU A 1 85 ? 1.782 10.422 1.737 1.00 96.69 85 LEU A CA 1
ATOM 679 C C . LEU A 1 85 ? 1.610 11.808 1.096 1.00 96.69 85 LEU A C 1
ATOM 681 O O . LEU A 1 85 ? 1.324 12.780 1.804 1.00 96.69 85 LEU A O 1
ATOM 685 N N . PRO A 1 86 ? 1.732 11.915 -0.238 1.00 96.00 86 PRO A N 1
ATOM 686 C CA . PRO A 1 86 ? 1.328 13.120 -0.944 1.00 96.00 86 PRO A CA 1
ATOM 687 C C . PRO A 1 86 ? -0.181 13.329 -0.770 1.00 96.00 86 PRO A C 1
ATOM 689 O O . PRO A 1 86 ? -0.959 12.377 -0.786 1.00 96.00 86 PRO A O 1
ATOM 692 N N . ASN A 1 87 ? -0.603 14.581 -0.616 1.00 92.94 87 ASN A N 1
ATOM 693 C CA . ASN A 1 87 ? -2.008 14.965 -0.431 1.00 92.94 87 ASN A CA 1
ATOM 694 C C . ASN A 1 87 ? -2.805 15.038 -1.748 1.00 92.94 87 ASN A C 1
ATOM 696 O O . ASN A 1 87 ? -4.018 15.244 -1.729 1.00 92.94 87 ASN A O 1
ATOM 700 N N . GLU A 1 88 ? -2.129 14.877 -2.881 1.00 95.12 88 GLU A N 1
ATOM 701 C CA . GLU A 1 88 ? -2.693 14.874 -4.225 1.00 95.12 88 GLU A CA 1
ATOM 702 C C . GLU A 1 88 ? -2.041 13.784 -5.082 1.00 95.12 88 GLU A C 1
ATOM 704 O O . GLU A 1 88 ? -1.142 13.068 -4.633 1.00 95.12 88 GLU A O 1
ATOM 709 N N . ASN A 1 89 ? -2.529 13.618 -6.313 1.00 97.81 89 ASN A N 1
ATOM 710 C CA . ASN A 1 89 ? -1.908 12.689 -7.249 1.00 97.81 89 ASN A CA 1
ATOM 711 C C . ASN A 1 89 ? -0.477 13.140 -7.527 1.00 97.81 89 ASN A C 1
ATOM 713 O O . ASN A 1 89 ? -0.240 14.289 -7.893 1.00 97.81 89 ASN A O 1
ATOM 717 N N . TYR A 1 90 ? 0.460 12.221 -7.366 1.00 97.69 90 TYR A N 1
ATOM 718 C CA . TYR A 1 90 ? 1.879 12.523 -7.398 1.00 97.69 90 TYR A CA 1
ATOM 719 C C . TYR A 1 90 ? 2.621 11.414 -8.123 1.00 97.69 90 TYR A C 1
ATOM 721 O O . TYR A 1 90 ? 2.252 10.245 -8.037 1.00 97.69 90 TYR A O 1
ATOM 729 N N . GLU A 1 91 ? 3.666 11.778 -8.847 1.00 97.56 91 GLU A N 1
ATOM 730 C CA . GLU A 1 91 ? 4.508 10.834 -9.564 1.00 97.56 91 GLU A CA 1
ATOM 731 C C . GLU A 1 91 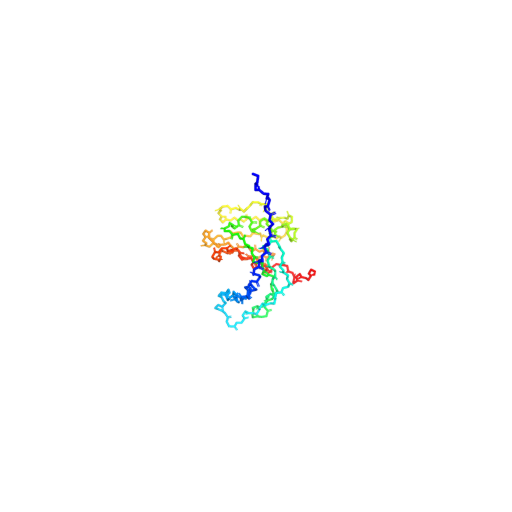? 5.961 11.258 -9.413 1.00 97.56 91 GLU A C 1
ATOM 733 O O . GLU A 1 91 ? 6.295 12.438 -9.537 1.00 97.56 91 GLU A O 1
ATOM 738 N N . TYR A 1 92 ? 6.821 10.281 -9.161 1.00 96.81 92 TYR A N 1
ATOM 739 C CA . TYR A 1 92 ? 8.261 10.461 -9.220 1.00 96.81 92 TYR A CA 1
ATOM 740 C C . TYR A 1 92 ? 8.919 9.190 -9.745 1.00 96.81 92 TYR A C 1
ATOM 742 O O . TYR A 1 92 ? 8.293 8.136 -9.840 1.00 96.81 92 TYR A O 1
ATOM 750 N N . THR A 1 93 ? 10.179 9.306 -10.142 1.00 95.88 93 THR A N 1
ATOM 751 C CA . THR A 1 93 ? 10.989 8.156 -10.540 1.00 95.88 93 THR A CA 1
ATOM 752 C C . THR A 1 93 ? 12.133 8.010 -9.557 1.00 95.88 93 THR A C 1
ATOM 754 O O . THR A 1 93 ? 12.826 8.989 -9.281 1.00 95.88 93 THR A O 1
ATOM 757 N N . ASP A 1 94 ? 12.302 6.796 -9.049 1.00 92.62 94 ASP A N 1
ATOM 758 C CA . ASP A 1 94 ? 13.443 6.372 -8.253 1.00 92.62 94 ASP A CA 1
ATOM 759 C C . ASP A 1 94 ? 14.187 5.283 -9.027 1.00 92.62 94 ASP A C 1
ATOM 761 O O . ASP A 1 94 ? 13.595 4.288 -9.444 1.00 92.62 94 ASP A O 1
ATOM 765 N N . GLU A 1 95 ? 15.465 5.521 -9.312 1.00 91.12 95 GLU A N 1
ATOM 766 C CA . GLU A 1 95 ? 16.279 4.697 -10.213 1.00 91.12 95 GLU A CA 1
ATOM 767 C C . GLU A 1 95 ? 15.590 4.376 -11.561 1.00 91.12 95 GLU A C 1
ATOM 769 O O . GLU A 1 95 ? 15.554 5.224 -12.454 1.00 91.12 95 GLU A O 1
ATOM 774 N N . GLN A 1 96 ? 15.080 3.150 -11.736 1.00 92.19 96 GLN A N 1
ATOM 775 C CA . GLN A 1 96 ? 14.387 2.680 -12.947 1.00 92.19 96 GLN A CA 1
ATOM 776 C C . GLN A 1 96 ? 12.874 2.495 -12.751 1.00 92.19 96 GLN A C 1
ATOM 778 O O . GLN A 1 96 ? 12.189 2.062 -13.683 1.00 92.19 96 GLN A O 1
ATOM 783 N N . THR A 1 97 ? 12.358 2.846 -11.572 1.00 94.06 97 THR A N 1
ATOM 784 C CA . THR A 1 97 ? 10.974 2.611 -11.168 1.00 94.06 97 THR A CA 1
ATOM 785 C C . THR A 1 97 ? 10.229 3.933 -11.065 1.00 94.06 97 THR A C 1
ATOM 787 O O . THR A 1 97 ? 10.527 4.788 -10.232 1.00 94.06 97 THR A O 1
ATOM 790 N N . THR A 1 98 ? 9.215 4.109 -11.904 1.00 97.06 98 THR A N 1
ATOM 791 C CA . THR A 1 98 ? 8.264 5.211 -11.772 1.00 97.06 98 THR A CA 1
ATOM 792 C C . THR A 1 98 ? 7.180 4.820 -10.775 1.00 97.06 98 THR A C 1
ATOM 794 O O . THR A 1 98 ? 6.517 3.797 -10.936 1.00 97.06 98 THR A O 1
ATOM 797 N N . ILE A 1 99 ? 6.976 5.647 -9.755 1.00 97.75 99 ILE A N 1
ATOM 798 C CA . ILE A 1 99 ? 6.026 5.419 -8.667 1.00 97.75 99 ILE A CA 1
ATOM 799 C C . ILE A 1 99 ? 4.907 6.447 -8.803 1.00 97.75 99 ILE A C 1
ATOM 801 O O . ILE A 1 99 ? 5.161 7.652 -8.834 1.00 97.75 99 ILE A O 1
ATOM 805 N N . LYS A 1 100 ? 3.663 5.972 -8.906 1.00 98.19 100 LYS A N 1
ATOM 806 C CA . LYS A 1 100 ? 2.480 6.810 -9.153 1.00 98.19 100 LYS A CA 1
ATOM 807 C C . LYS A 1 100 ? 1.471 6.680 -8.025 1.00 98.19 100 LYS A C 1
ATOM 809 O O . LYS A 1 100 ? 0.931 5.599 -7.817 1.00 98.19 100 LYS A O 1
ATOM 814 N N . TYR A 1 101 ? 1.160 7.791 -7.371 1.00 98.44 101 TYR A N 1
ATOM 815 C CA . TYR A 1 101 ? 0.121 7.934 -6.357 1.00 98.44 101 TYR A CA 1
ATOM 816 C C . TYR A 1 101 ? -1.153 8.443 -7.018 1.00 98.44 101 TYR A C 1
ATOM 818 O O . TYR A 1 101 ? -1.173 9.524 -7.610 1.00 98.44 101 TYR A O 1
ATOM 826 N N . ALA A 1 102 ? -2.227 7.671 -6.902 1.00 98.25 102 ALA A N 1
ATOM 827 C CA . ALA A 1 102 ? -3.532 7.995 -7.450 1.00 98.25 102 ALA A CA 1
ATOM 828 C C . ALA A 1 102 ? -4.602 7.922 -6.355 1.00 98.25 102 ALA A C 1
ATOM 830 O O . ALA A 1 102 ? -5.152 6.856 -6.062 1.00 98.25 102 ALA A O 1
ATOM 831 N N . TRP A 1 103 ? -4.942 9.072 -5.780 1.00 97.81 103 TRP A N 1
ATOM 832 C CA . TRP A 1 103 ? -6.098 9.211 -4.907 1.00 97.81 103 TRP A CA 1
ATOM 833 C C . TRP A 1 103 ? -7.375 9.056 -5.731 1.00 97.81 103 TRP A C 1
ATOM 835 O O . TRP A 1 103 ? -7.684 9.862 -6.610 1.00 97.81 103 TRP A O 1
ATOM 845 N N . LYS A 1 104 ? -8.134 7.992 -5.459 1.00 97.00 104 LYS A N 1
ATOM 846 C CA . LYS A 1 104 ? -9.447 7.763 -6.085 1.00 97.00 104 LYS A CA 1
ATOM 847 C C . LYS A 1 104 ? -10.544 8.485 -5.320 1.00 97.00 104 LYS A C 1
ATOM 849 O O . LYS A 1 104 ? -11.495 8.986 -5.910 1.00 97.00 104 LYS A O 1
ATOM 854 N N . THR A 1 105 ? -10.404 8.520 -3.998 1.00 96.00 105 THR A N 1
ATOM 855 C CA . THR A 1 105 ? -11.232 9.283 -3.060 1.00 96.00 105 THR A CA 1
ATOM 856 C C . THR A 1 105 ? -10.373 9.642 -1.847 1.00 96.00 105 THR A C 1
ATOM 858 O O . THR A 1 105 ? -9.272 9.118 -1.711 1.00 96.00 105 THR A O 1
ATOM 861 N N . LYS A 1 106 ? -10.892 10.441 -0.908 1.00 94.25 106 LYS A N 1
ATOM 862 C CA . LYS A 1 106 ? -10.213 10.693 0.378 1.00 94.25 106 LYS A CA 1
ATOM 863 C C . LYS A 1 106 ? -9.949 9.426 1.212 1.00 94.25 106 LYS A C 1
ATOM 865 O O . LYS A 1 106 ? -9.107 9.441 2.093 1.00 94.25 106 LYS A O 1
ATOM 870 N N . ASP A 1 107 ? -10.693 8.353 0.948 1.00 96.06 107 ASP A N 1
ATOM 871 C CA . ASP A 1 107 ? -10.662 7.100 1.703 1.00 96.06 107 ASP A CA 1
ATOM 872 C C . ASP A 1 107 ? -10.048 5.950 0.875 1.00 96.06 107 ASP A C 1
ATOM 874 O O . ASP A 1 107 ? -10.144 4.787 1.271 1.00 96.06 107 ASP A O 1
ATOM 878 N N . ARG A 1 108 ? -9.460 6.250 -0.298 1.00 97.38 108 ARG A N 1
ATOM 879 C CA . ARG A 1 108 ? -8.875 5.248 -1.202 1.00 97.38 108 ARG A CA 1
ATOM 880 C C . ARG A 1 108 ? -7.723 5.811 -2.037 1.00 97.38 108 ARG A C 1
ATOM 882 O O . ARG A 1 108 ? -7.947 6.661 -2.904 1.00 97.38 108 ARG A O 1
ATOM 889 N N . LEU A 1 109 ? -6.538 5.243 -1.840 1.00 98.19 109 LEU A N 1
ATOM 890 C CA . LEU A 1 109 ? -5.298 5.526 -2.558 1.00 98.19 109 LEU A CA 1
ATOM 891 C C . LEU A 1 109 ? -4.812 4.268 -3.288 1.00 98.19 109 LEU A C 1
ATOM 893 O O . LEU A 1 109 ? -4.859 3.166 -2.747 1.00 98.19 109 LEU A O 1
ATOM 897 N N . GLU A 1 110 ? -4.317 4.445 -4.506 1.00 98.12 110 GLU A N 1
ATOM 898 C CA . GLU A 1 110 ? -3.595 3.412 -5.249 1.00 98.12 110 GLU A CA 1
ATOM 899 C C . GLU A 1 110 ? -2.175 3.906 -5.532 1.00 98.12 110 GLU A C 1
ATOM 901 O O . GLU A 1 110 ? -2.002 5.026 -6.014 1.00 98.12 110 GLU A O 1
ATOM 906 N N . ILE A 1 111 ? -1.171 3.086 -5.227 1.00 97.81 111 ILE A N 1
ATOM 907 C CA . ILE A 1 111 ? 0.236 3.352 -5.539 1.00 97.81 111 ILE A CA 1
ATOM 908 C C . ILE A 1 111 ? 0.682 2.297 -6.546 1.00 97.81 111 ILE A C 1
ATOM 910 O O . ILE A 1 111 ? 0.644 1.107 -6.246 1.00 97.81 111 ILE A O 1
ATOM 914 N N . GLY A 1 112 ? 1.055 2.715 -7.751 1.00 97.00 112 GLY A N 1
ATOM 915 C CA . GLY A 1 112 ? 1.548 1.818 -8.797 1.00 97.00 112 GLY A CA 1
ATOM 916 C C . GLY A 1 112 ? 3.050 1.965 -9.003 1.00 97.00 112 GLY A C 1
ATOM 917 O O . GLY A 1 112 ? 3.558 3.086 -9.000 1.00 97.00 112 GLY A O 1
ATOM 918 N N . PHE A 1 113 ? 3.728 0.842 -9.228 1.00 95.81 113 PHE A N 1
ATOM 919 C CA . PHE A 1 113 ? 5.167 0.756 -9.467 1.00 95.81 113 PHE A CA 1
ATOM 920 C C . PHE A 1 113 ? 5.392 0.304 -10.906 1.00 95.81 113 PHE A C 1
ATOM 922 O O . PHE A 1 113 ? 4.861 -0.732 -11.313 1.00 95.81 113 PHE A O 1
ATOM 929 N N . TYR A 1 114 ? 6.137 1.087 -11.685 1.00 95.44 114 TYR A N 1
ATOM 930 C CA . TYR A 1 114 ? 6.288 0.873 -13.120 1.00 95.44 114 TYR A CA 1
ATOM 931 C C . TYR A 1 114 ? 7.755 0.801 -13.532 1.00 95.44 114 TYR A C 1
ATOM 933 O O . TYR A 1 114 ? 8.498 1.758 -13.332 1.00 95.44 114 TYR A O 1
ATOM 941 N N . GLU A 1 115 ? 8.138 -0.280 -14.204 1.00 95.44 115 GLU A N 1
ATOM 942 C CA . GLU A 1 115 ? 9.442 -0.423 -14.852 1.00 95.44 115 GLU A CA 1
ATOM 943 C C . GLU A 1 115 ? 9.255 -0.444 -16.369 1.00 95.44 115 GLU A C 1
ATOM 945 O O . GLU A 1 115 ? 8.525 -1.277 -16.915 1.00 95.44 115 GLU A O 1
ATOM 950 N N . ARG A 1 116 ? 9.918 0.478 -17.080 1.00 93.06 116 ARG A N 1
ATOM 951 C CA . ARG A 1 116 ? 9.780 0.621 -18.547 1.00 93.06 116 ARG A CA 1
ATOM 952 C C . ARG A 1 116 ? 8.310 0.671 -18.989 1.00 93.06 116 ARG A C 1
ATOM 954 O O . ARG A 1 116 ? 7.919 -0.027 -19.919 1.00 93.06 116 ARG A O 1
ATOM 961 N N . GLU A 1 117 ? 7.508 1.459 -18.272 1.00 91.25 117 GLU A N 1
ATOM 962 C CA . GLU A 1 117 ? 6.058 1.632 -18.473 1.00 91.25 117 GLU A CA 1
ATOM 963 C C . GLU A 1 117 ? 5.180 0.407 -18.145 1.00 91.25 117 GLU A C 1
ATOM 965 O O . GLU A 1 117 ? 3.955 0.500 -18.223 1.00 91.25 117 GLU A O 1
ATOM 970 N N . ASN A 1 118 ? 5.757 -0.716 -17.708 1.00 93.62 118 ASN A N 1
ATOM 971 C CA . ASN A 1 118 ? 4.999 -1.895 -17.288 1.00 93.62 118 ASN A CA 1
ATOM 972 C C . ASN A 1 118 ? 4.744 -1.854 -15.784 1.00 93.62 118 ASN A C 1
ATOM 974 O O . ASN A 1 118 ? 5.673 -1.627 -15.015 1.00 93.62 118 ASN A O 1
ATOM 978 N N . LEU A 1 119 ? 3.503 -2.109 -15.364 1.00 92.38 119 LEU A N 1
ATOM 979 C CA . LEU A 1 119 ? 3.162 -2.262 -13.950 1.00 92.38 119 LEU A CA 1
ATOM 980 C C . LEU A 1 119 ? 3.838 -3.527 -13.401 1.00 92.38 119 LEU A C 1
ATOM 982 O O . LEU A 1 119 ? 3.547 -4.626 -13.870 1.00 92.38 119 LEU A O 1
ATOM 986 N N . VAL A 1 120 ? 4.712 -3.364 -12.411 1.00 92.69 120 VAL A N 1
ATOM 987 C CA . VAL A 1 120 ? 5.429 -4.470 -11.750 1.00 92.69 120 VAL A CA 1
ATOM 988 C C . VAL A 1 120 ? 4.903 -4.774 -10.348 1.00 92.69 120 VAL A C 1
ATOM 990 O O . VAL A 1 120 ? 5.201 -5.827 -9.799 1.00 92.69 120 VAL A O 1
ATOM 993 N N . GLY A 1 121 ? 4.085 -3.885 -9.785 1.00 91.88 121 GLY A N 1
ATOM 994 C CA . GLY A 1 121 ? 3.417 -4.089 -8.505 1.00 91.88 121 GLY A CA 1
ATOM 995 C C . GLY A 1 121 ? 2.484 -2.934 -8.170 1.00 91.88 121 GLY A C 1
ATOM 996 O O . GLY A 1 121 ? 2.563 -1.854 -8.768 1.00 91.88 121 GLY A O 1
ATOM 997 N N . SER A 1 122 ? 1.590 -3.151 -7.210 1.00 94.19 122 SER A N 1
ATOM 998 C CA . SER A 1 122 ? 0.691 -2.109 -6.719 1.00 94.19 122 SER A CA 1
ATOM 999 C C . SER A 1 122 ? 0.379 -2.252 -5.233 1.00 94.19 122 SER A C 1
ATOM 1001 O O . SER A 1 122 ? 0.391 -3.345 -4.670 1.00 94.19 122 SER A O 1
ATOM 1003 N N . LEU A 1 123 ? 0.058 -1.118 -4.615 1.00 96.25 123 LEU A N 1
ATOM 1004 C CA . LEU A 1 123 ? -0.528 -1.027 -3.285 1.00 96.25 123 LEU A CA 1
ATOM 1005 C C . LEU A 1 123 ? -1.907 -0.396 -3.404 1.00 96.25 123 LEU A C 1
ATOM 1007 O O . LEU A 1 123 ? -2.055 0.677 -3.994 1.00 96.25 123 LEU A O 1
ATOM 1011 N N . HIS A 1 124 ? -2.911 -1.029 -2.810 1.00 97.00 124 HIS A N 1
ATOM 1012 C CA . HIS A 1 124 ? -4.256 -0.475 -2.713 1.00 97.00 124 HIS A CA 1
ATOM 1013 C C . HIS A 1 124 ? -4.579 -0.239 -1.245 1.00 97.00 124 HIS A C 1
ATOM 1015 O O . HIS A 1 124 ? -4.716 -1.184 -0.475 1.00 97.00 124 HIS A O 1
ATOM 1021 N N . ILE A 1 125 ? -4.710 1.028 -0.862 1.00 98.00 125 ILE A N 1
ATOM 1022 C CA . ILE A 1 125 ? -4.955 1.442 0.518 1.00 98.00 125 ILE A CA 1
ATOM 1023 C C . ILE A 1 125 ? -6.358 2.022 0.596 1.00 98.00 125 ILE A C 1
ATOM 1025 O O . ILE A 1 125 ? -6.676 2.978 -0.114 1.00 98.00 125 ILE A O 1
ATOM 1029 N N . TYR A 1 126 ? -7.214 1.456 1.440 1.00 97.50 126 TYR A N 1
ATOM 1030 C CA . TYR A 1 126 ? -8.592 1.915 1.551 1.00 97.50 126 TYR A CA 1
ATOM 1031 C C . TYR A 1 126 ? -9.171 1.755 2.950 1.00 97.50 126 TYR A C 1
ATOM 1033 O O . TYR A 1 126 ? -8.850 0.832 3.697 1.00 97.50 126 TYR A O 1
ATOM 1041 N N . LYS A 1 127 ? -10.072 2.668 3.302 1.00 96.62 127 LYS A N 1
ATOM 1042 C CA . LYS A 1 127 ? -10.797 2.625 4.568 1.00 96.62 127 LYS A CA 1
ATOM 1043 C C . LYS A 1 127 ? -11.965 1.646 4.500 1.00 96.62 127 LYS A C 1
ATOM 1045 O O . LYS A 1 127 ? -12.764 1.681 3.567 1.00 96.62 127 LYS A O 1
ATOM 1050 N N . SER A 1 128 ? -12.094 0.817 5.530 1.00 93.75 128 SER A N 1
ATOM 1051 C CA . SER A 1 128 ? -13.217 -0.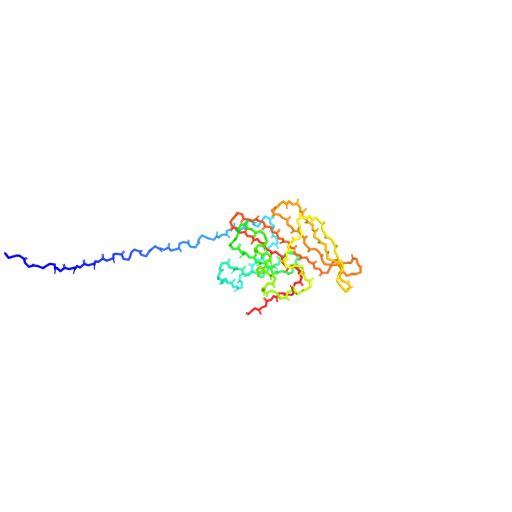091 5.752 1.00 93.75 128 SER A CA 1
ATOM 1052 C C . SER A 1 128 ? -13.678 0.028 7.204 1.00 93.75 128 SER A C 1
ATOM 1054 O O . SER A 1 128 ? -13.078 -0.549 8.111 1.00 93.75 128 SER A O 1
ATOM 1056 N N . ASP A 1 129 ? -14.760 0.772 7.434 1.00 90.12 129 ASP A N 1
ATOM 1057 C CA . ASP A 1 129 ? -15.294 1.087 8.764 1.00 90.12 129 ASP A CA 1
ATOM 1058 C C . ASP A 1 129 ? -14.238 1.698 9.708 1.00 90.12 129 ASP A C 1
ATOM 1060 O O . ASP A 1 129 ? -13.838 2.854 9.552 1.00 90.12 129 ASP A O 1
ATOM 1064 N N . LYS A 1 130 ? -13.799 0.915 10.702 1.00 90.69 130 LYS A N 1
ATOM 1065 C CA . LYS A 1 130 ? -12.805 1.277 11.721 1.00 90.69 130 LYS A CA 1
ATOM 1066 C C . LYS A 1 130 ? -11.393 0.770 11.404 1.00 90.69 130 LYS A C 1
ATOM 1068 O O . LYS A 1 130 ? -10.537 0.766 12.285 1.00 90.69 130 LYS A O 1
ATOM 1073 N N . PHE A 1 131 ? -11.189 0.276 10.189 1.00 95.38 131 PHE A N 1
ATOM 1074 C CA . PHE A 1 131 ? -9.930 -0.288 9.736 1.00 95.38 131 PHE A CA 1
ATOM 1075 C C . PHE A 1 131 ? -9.448 0.423 8.478 1.00 95.38 131 PHE A C 1
ATOM 1077 O O . PHE A 1 131 ? -10.250 0.880 7.658 1.00 95.38 131 PHE A O 1
ATOM 1084 N N . ILE A 1 132 ? -8.136 0.421 8.287 1.00 98.00 132 ILE A N 1
ATOM 1085 C CA . ILE A 1 132 ? -7.527 0.604 6.976 1.00 98.00 132 ILE A CA 1
ATOM 1086 C C . ILE A 1 132 ? -7.085 -0.766 6.475 1.00 98.00 132 ILE A C 1
ATOM 1088 O O . ILE A 1 132 ? -6.510 -1.559 7.225 1.00 98.00 132 ILE A O 1
ATOM 1092 N N . VAL A 1 133 ? -7.380 -1.041 5.211 1.00 97.19 133 VAL A N 1
ATOM 1093 C CA . VAL A 1 133 ? -6.931 -2.231 4.498 1.00 97.19 133 VAL A CA 1
ATOM 1094 C C . VAL A 1 133 ? -5.865 -1.814 3.493 1.00 97.19 133 VAL A C 1
ATOM 1096 O O . VAL A 1 133 ? -6.044 -0.824 2.784 1.00 97.19 133 VAL A O 1
ATOM 1099 N N . ILE A 1 134 ? -4.763 -2.557 3.455 1.00 97.50 134 ILE A N 1
ATOM 1100 C CA . ILE A 1 134 ? -3.688 -2.402 2.474 1.00 97.50 134 ILE A CA 1
ATOM 1101 C C . ILE A 1 134 ? -3.540 -3.731 1.749 1.00 97.50 134 ILE A C 1
ATOM 1103 O O . ILE A 1 134 ? -3.175 -4.723 2.377 1.00 97.50 134 ILE A O 1
ATOM 1107 N N . ASP A 1 135 ? -3.822 -3.741 0.452 1.00 95.69 135 ASP A N 1
ATOM 1108 C CA . ASP A 1 135 ? -3.528 -4.866 -0.431 1.00 95.69 135 ASP A CA 1
ATOM 1109 C C . ASP A 1 135 ? -2.202 -4.595 -1.134 1.00 95.69 135 ASP A C 1
ATOM 1111 O O . ASP A 1 135 ? -2.075 -3.627 -1.884 1.00 95.69 135 ASP A O 1
ATOM 1115 N N . ASP A 1 136 ? -1.219 -5.438 -0.854 1.00 94.75 136 ASP A N 1
ATOM 1116 C CA . ASP A 1 136 ? 0.164 -5.325 -1.288 1.00 94.75 136 ASP A CA 1
ATOM 1117 C C . ASP A 1 136 ? 0.494 -6.415 -2.297 1.00 94.75 136 ASP A C 1
ATOM 1119 O O . ASP A 1 136 ? 0.810 -7.553 -1.941 1.00 94.75 136 ASP A O 1
ATOM 1123 N N . GLY A 1 137 ? 0.387 -6.032 -3.568 1.00 91.12 137 GLY A N 1
ATOM 1124 C CA . GLY A 1 137 ? 0.805 -6.829 -4.713 1.00 91.12 137 GLY A CA 1
ATOM 1125 C C . GLY A 1 137 ? 2.227 -6.509 -5.172 1.00 91.12 137 GLY A C 1
ATOM 1126 O O . GLY A 1 137 ? 2.554 -6.794 -6.320 1.00 91.12 137 GLY A O 1
ATOM 1127 N N . LEU A 1 138 ? 3.045 -5.856 -4.339 1.00 85.81 138 LEU A N 1
ATOM 1128 C CA . LEU A 1 138 ? 4.452 -5.592 -4.635 1.00 85.81 138 LEU A CA 1
ATOM 1129 C C . LEU A 1 138 ? 5.360 -6.658 -4.016 1.00 85.81 138 LEU A C 1
ATOM 1131 O O . LEU A 1 138 ? 6.275 -7.153 -4.672 1.00 85.81 138 LEU A O 1
ATOM 1135 N N . HIS A 1 139 ? 5.120 -7.015 -2.755 1.00 77.69 139 HIS A N 1
ATOM 1136 C CA . HIS A 1 139 ? 5.930 -8.018 -2.071 1.00 77.69 139 HIS A CA 1
ATOM 1137 C C . HIS A 1 139 ? 5.474 -9.439 -2.412 1.00 77.69 139 HIS A C 1
ATOM 1139 O O . HIS A 1 139 ? 4.286 -9.757 -2.363 1.00 77.69 139 HIS A O 1
ATOM 1145 N N . SER A 1 140 ? 6.441 -10.331 -2.668 1.00 62.62 140 SER A N 1
ATOM 1146 C CA . SER A 1 140 ? 6.192 -11.775 -2.605 1.00 62.62 140 SER A CA 1
ATOM 1147 C C . SER A 1 140 ? 5.561 -12.121 -1.257 1.00 62.62 140 SER A C 1
ATOM 1149 O O . SER A 1 140 ? 5.946 -11.513 -0.256 1.00 62.62 140 SER A O 1
ATOM 1151 N N . ILE A 1 141 ? 4.643 -13.094 -1.232 1.00 60.00 141 ILE A N 1
ATOM 1152 C CA . ILE A 1 141 ? 4.010 -13.627 -0.014 1.00 60.00 141 ILE A CA 1
ATOM 1153 C C . ILE A 1 141 ? 5.038 -13.673 1.122 1.00 60.00 141 ILE A C 1
ATOM 1155 O O . ILE A 1 141 ? 6.006 -14.440 1.056 1.00 60.00 141 ILE A O 1
ATOM 1159 N N . ILE A 1 142 ? 4.870 -12.807 2.121 1.00 54.31 142 ILE A N 1
ATOM 1160 C CA . ILE A 1 142 ? 5.796 -12.776 3.249 1.00 54.31 142 ILE A CA 1
ATOM 1161 C C . ILE A 1 142 ? 5.374 -13.929 4.156 1.00 54.31 142 ILE A C 1
ATOM 1163 O O . ILE A 1 142 ? 4.222 -13.984 4.549 1.00 54.31 142 ILE A O 1
ATOM 1167 N N . ASN A 1 143 ? 6.285 -14.862 4.443 1.00 43.38 143 ASN A N 1
ATOM 1168 C CA . ASN A 1 143 ? 6.122 -15.814 5.543 1.00 43.38 143 ASN A CA 1
ATOM 1169 C C . ASN A 1 143 ? 6.956 -15.277 6.711 1.00 43.38 143 ASN A C 1
ATOM 1171 O O . ASN A 1 143 ? 8.189 -15.296 6.623 1.00 43.38 143 ASN A O 1
ATOM 1175 N N . TYR A 1 144 ? 6.309 -14.752 7.751 1.00 48.38 144 TYR A N 1
ATOM 1176 C CA . TYR A 1 144 ? 6.983 -14.297 8.976 1.00 48.38 144 TYR A CA 1
ATOM 1177 C C . TYR A 1 14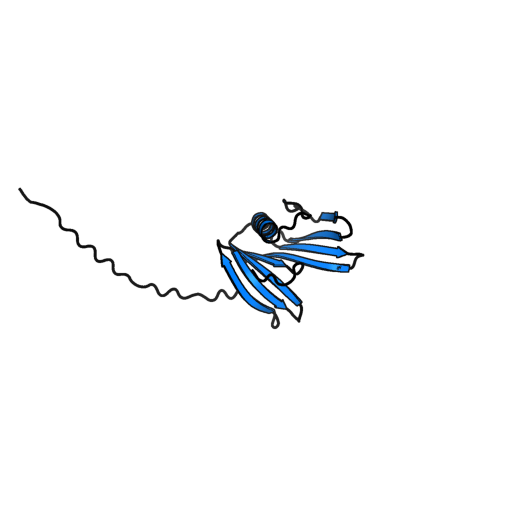4 ? 7.257 -15.438 9.964 1.00 48.38 144 TYR A C 1
ATOM 1179 O O . TYR A 1 144 ? 6.393 -16.327 10.138 1.00 48.38 144 TYR A O 1
#

Organism: NCBI:txid1235804

=== Feature glossary ===
The record interleaves many kinds of information about one protein. Here is each kind framed as the question it answers.

Q: What known structures does this most resemble?
A: Structural nearest neighbors (via Foldseek easy-search vs the PDB). Reported per hit: target PDB id, E-value, and alignment TM-score. A TM-score above ~0.5 is the conventional threshold for 'same fold'.

Q: Where is each backbone atom in 3D?
A: The mmCIF table is the protein's shape written out atom by atom. For each backbone N, Cα, C, and carbonyl O, it records an (x, y, z) coordinate triple in Å plus the residue type, chain letter, and residue number.

Q: What are the backbone torsion angles?
A: The φ/ψ torsion pair specifies the backbone conformation at each residue. φ rotates about the N–Cα bond, ψ about the Cα–C bond. Steric clashes forbid most of the (φ, ψ) plane — the allowed regions (α-helix basin, β-sheet basin, left-handed helix) are the Ramachandran-allowed regions.

Q: Which residues are buried vs exposed?
A: Solvent-accessible surface area (SASA) is the area in Å² traced out by the centre of a 1.4 Å probe sphere (a water molecule) rolled over the protein's van der Waals surface (Shrake–Rupley / Lee–Richards construction). Buried residues have near-zero SASA; fully exposed residues can exceed 200 Å². The total SASA scales roughly with the number of surface residues.

Q: How confident is the AlphaFold model at each residue?
A: pLDDT is the predicted lDDT-Cα score: AlphaFold's confidence that the local environment of each residue (all inter-atomic distances within 15 Å) is correctly placed. It is a per-residue number between 0 and 100, with higher meaning more reliable.

Q: What does the local fold look like, residue by residue?
A: 3Di is Foldseek's structural alphabet. Each residue is assigned one of twenty discrete states based on how its Cα sits relative to its spatial (not sequential) neighbors. Aligning 3Di strings finds structural homologs roughly as well as full 3D superposition, but orders of magnitude faster.

Q: How big and how compact is the whole molecule?
A: Radius of gyration (Rg) is the root-mean-square distance of Cα atoms from their centroid — a single number for overall size and compactness. A globular domain of N residues has Rg ≈ 2.2·N^0.38 Å; an extended or disordered chain has a much larger Rg. The Cα contact count is the number of residue pairs whose Cα atoms are within 8 Å and are more than four positions apart in sequence — a standard proxy for tertiary packing density. The bounding box is the smallest axis-aligned box enclosing all Cα atoms.

Q: Which residues are in helices, strands, or loops?
A: DSSP 8-state secondary structure assigns each residue one of H (α-helix), G (3₁₀-helix), I (π-helix), E (extended β-strand), B (isolated β-bridge), T (hydrogen-bonded turn), S (bend), or '-' (coil). The assignment is computed from backbone hydrogen-bond geometry via the Kabsch–Sander algorithm.

Q: How mobile is each atom in the crystal?
A: Crystallographic B-factors measure how much each atom's electron density is smeared out, in Å². They rise in mobile loops and surfa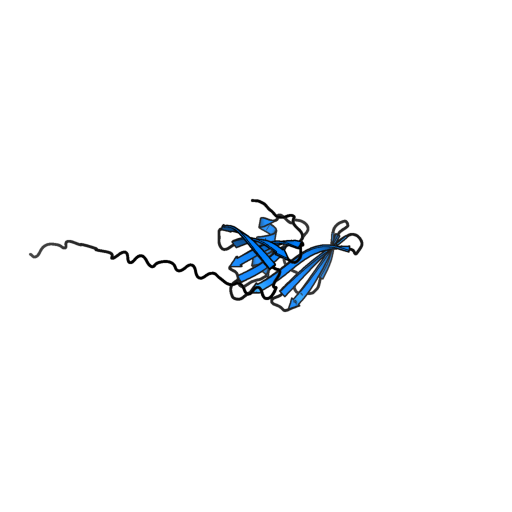ce residues and fall in the buried interior. In AlphaFold models this column is repurposed to hold pLDDT instead.

Q: What if only a Cα trace is available?
A: P-SEA three-state annotation labels each residue as helix, strand, or coil based purely on the geometry of the Cα trace. It serves as a fallback when the full backbone (and thus DSSP) is unavailable.

Q: What family and function is it annotated with?
A: Database cross-references. InterPro integrates a dozen domain/family signature databases into unified entries with residue-range hits. GO terms attach function/process/location labels with evidence codes. CATH codes position the fold in a four-level structural taxonomy. Organism is the NCBI-taxonomy species name.

Q: Are the domains correctly placed relative to each other?
A: Predicted Aligned Error (PAE) is an AlphaFold confidence matrix: entry (i, j) is the expected error in the position of residue j, in ångströms, when the prediction is superimposed on the true structure at residue i. Low PAE within a block of residues means that block is internally rigid and well-predicted; high PAE between two blocks means their relative placement is uncertain even if each block individually is confident.

Q: What do the diagnostic plots show?
A: Three diagnostic plots accompany the record. The Cα contact map visualizes the tertiary structure as a 2D adjacency matrix (8 Å cutoff, sequence-local contacts suppressed). The Ramachandran plot shows the distribution of backbone (φ, ψ) torsions, with points in the α and β basins reflecting secondary structure content. The PAE plot shows AlphaFold's inter-residue confidence as a color matrix.

Q: What is the amino-acid chain?
A: Primary structure: the covalent order of the twenty standard amino acids along the backbone. Two proteins with the same sequence will (almost always) fold to the same structure; two with 30% identity often share a fold but not the details.

Q: What do the rendered images show?
A: The six renders are orthographic views along the three Cartesian axes in both directions. Representation (cartoon, sticks, or surface) and color scheme (sequence-rainbow or by-chain) vary across proteins so the training set covers all the common visualization conventions.